Protein AF-A0A3N5K5D9-F1 (afdb_monomer_lite)

Secondary structure (DSSP, 8-state):
--HHHHHHHHHHHHHHHHHHHHHHHHHHHHHHHHHTT--TTTSSSS-THHHHH-HHHHHHHHHHHHHHHHHHHHHHHHHHHHH----HHHHHHHHHHHHHHHHHHHHHHHHHHHHHHHHTT-

Radius of gyration: 22.88 Å; chains: 1; bounding box: 60×16×60 Å

pLDDT: mean 72.0, std 15.38, range [40.78, 94.12]

Sequence (122 aa):
MDENIVVPIFLFGGTAVVLWKFFEGRHKERMAMIEKGVNPAQFKSSSPFRLWQGSILGNLKWGLLFVFAGLGLLAGQQLEYYFGFHEESAVFGSILIAGGLALIIFYFIATKKTKENKEIQE

Structure (mmCIF, N/CA/C/O backbone):
data_AF-A0A3N5K5D9-F1
#
_entry.id   AF-A0A3N5K5D9-F1
#
loop_
_atom_site.group_PDB
_atom_site.id
_atom_site.type_symbol
_atom_site.label_atom_id
_atom_site.label_alt_id
_atom_site.label_comp_id
_atom_site.label_asym_id
_atom_site.label_entity_id
_atom_site.label_seq_id
_atom_site.pdbx_PDB_ins_code
_atom_site.Cartn_x
_atom_site.Cartn_y
_atom_site.Cartn_z
_atom_site.occupancy
_atom_site.B_iso_or_equiv
_atom_site.auth_seq_id
_atom_site.auth_comp_id
_atom_site.auth_asym_id
_atom_site.auth_atom_id
_atom_site.pdbx_PDB_model_num
ATOM 1 N N . MET A 1 1 ? -38.175 -0.204 -27.752 1.00 54.97 1 MET A N 1
ATOM 2 C CA . MET A 1 1 ? -37.581 0.553 -26.631 1.00 54.97 1 MET A CA 1
ATOM 3 C C . MET A 1 1 ? -36.082 0.433 -26.788 1.00 54.97 1 MET A C 1
ATOM 5 O O . MET A 1 1 ? -35.611 -0.692 -26.889 1.00 54.97 1 MET A O 1
ATOM 9 N N . ASP A 1 2 ? -35.388 1.556 -26.945 1.00 61.19 2 ASP A N 1
ATOM 10 C CA . ASP A 1 2 ? -34.004 1.604 -27.424 1.00 61.19 2 ASP A CA 1
ATOM 11 C C . ASP A 1 2 ? -33.019 0.940 -26.451 1.00 61.19 2 ASP A C 1
ATOM 13 O O . ASP A 1 2 ? -33.003 1.244 -25.257 1.00 61.19 2 ASP A O 1
ATOM 17 N N . GLU A 1 3 ? -32.165 0.057 -26.975 1.00 66.56 3 GLU A N 1
ATOM 18 C CA . GLU A 1 3 ? -31.110 -0.674 -26.245 1.00 66.56 3 GLU A CA 1
ATOM 19 C C . GLU A 1 3 ? -30.203 0.255 -25.413 1.00 66.56 3 GLU A C 1
ATOM 21 O O . GLU A 1 3 ? -29.723 -0.112 -24.340 1.00 66.56 3 GLU A O 1
ATOM 26 N N . ASN A 1 4 ? -30.061 1.509 -25.850 1.00 73.56 4 ASN A N 1
ATOM 27 C CA . ASN A 1 4 ? -29.254 2.544 -25.204 1.00 73.56 4 ASN A CA 1
ATOM 28 C C . ASN A 1 4 ? -29.813 3.036 -23.856 1.00 73.56 4 ASN A C 1
ATOM 30 O O . ASN A 1 4 ? -29.077 3.636 -23.075 1.00 73.56 4 ASN A O 1
ATOM 34 N N . ILE A 1 5 ? -31.094 2.794 -23.562 1.00 77.88 5 ILE A N 1
ATOM 35 C CA . ILE A 1 5 ? -31.736 3.208 -22.300 1.00 77.88 5 ILE A CA 1
ATOM 36 C C . ILE A 1 5 ? -31.629 2.101 -21.241 1.00 77.88 5 ILE A C 1
ATOM 38 O O . ILE A 1 5 ? -31.591 2.376 -20.042 1.00 77.88 5 ILE A O 1
ATOM 42 N N . VAL A 1 6 ? -31.513 0.843 -21.668 1.00 79.75 6 VAL A N 1
ATOM 43 C CA . VAL A 1 6 ? -31.450 -0.314 -20.764 1.00 79.75 6 VAL A CA 1
ATOM 44 C C . VAL A 1 6 ? -30.134 -0.323 -19.975 1.00 79.75 6 VAL A C 1
ATOM 46 O O . VAL A 1 6 ? -30.141 -0.531 -18.761 1.00 79.75 6 VAL A O 1
ATOM 49 N N . VAL A 1 7 ? -29.012 -0.011 -20.629 1.00 80.69 7 VAL A N 1
ATOM 50 C CA . VAL A 1 7 ? -27.670 0.003 -20.016 1.00 80.69 7 VAL A CA 1
ATOM 51 C C . VAL A 1 7 ? -27.552 0.970 -18.823 1.00 80.69 7 VAL A C 1
ATOM 53 O O . VAL A 1 7 ? -27.149 0.518 -17.747 1.00 80.69 7 VAL A O 1
ATOM 56 N N . PRO A 1 8 ? -27.926 2.263 -18.920 1.00 80.94 8 PRO A N 1
ATOM 57 C CA . PRO A 1 8 ? -27.832 3.171 -17.778 1.00 80.94 8 PRO A CA 1
ATOM 58 C C . PRO A 1 8 ? -28.799 2.796 -16.647 1.00 80.94 8 PRO A C 1
ATOM 60 O O . PRO A 1 8 ? -28.442 2.941 -15.480 1.00 80.94 8 PRO A O 1
ATOM 63 N N . ILE A 1 9 ? -29.983 2.254 -16.947 1.00 84.88 9 ILE A N 1
ATOM 64 C CA . ILE A 1 9 ? -30.948 1.843 -15.914 1.00 84.88 9 ILE A CA 1
ATOM 65 C C . ILE A 1 9 ? -30.391 0.703 -15.060 1.00 84.88 9 ILE A C 1
ATOM 67 O O . ILE A 1 9 ? -30.501 0.753 -13.836 1.00 84.88 9 ILE A O 1
ATOM 71 N N . PHE A 1 10 ? -29.753 -0.298 -15.669 1.00 81.69 10 PHE A N 1
ATOM 72 C CA . PHE A 1 10 ? -29.136 -1.385 -14.908 1.00 81.69 10 PHE A CA 1
ATOM 73 C C . PHE A 1 10 ? -27.906 -0.927 -14.121 1.00 81.69 10 PHE A C 1
ATOM 75 O O . PHE A 1 10 ? -27.718 -1.360 -12.984 1.00 81.69 10 PHE A O 1
ATOM 82 N N . LEU A 1 11 ? -27.100 -0.022 -14.680 1.00 82.06 11 LEU A N 1
ATOM 83 C CA . LEU A 1 11 ? -25.888 0.474 -14.027 1.00 82.06 11 LEU A CA 1
ATOM 84 C C . LEU A 1 11 ? -26.230 1.355 -12.811 1.00 82.06 11 LEU A C 1
ATOM 86 O O . LEU A 1 11 ? -25.750 1.102 -11.703 1.00 82.06 11 LEU A O 1
ATOM 90 N N . PHE A 1 12 ? -27.123 2.334 -12.978 1.00 83.69 12 PHE A N 1
ATOM 91 C CA 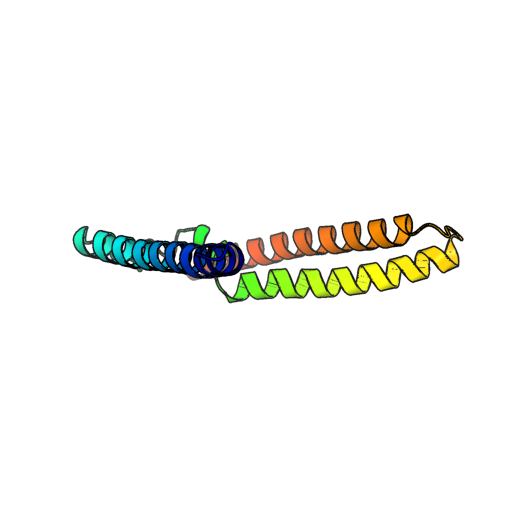. PHE A 1 12 ? -27.553 3.216 -11.888 1.00 83.69 12 PHE A CA 1
ATOM 92 C C . PHE A 1 12 ? -28.518 2.523 -10.919 1.00 83.69 12 PHE A C 1
ATOM 94 O O . PHE A 1 12 ? -28.339 2.614 -9.704 1.00 83.69 12 PHE A O 1
ATOM 101 N N . GLY A 1 13 ? -29.503 1.782 -11.431 1.00 85.81 13 GLY A N 1
ATOM 102 C CA . GLY A 1 13 ? -30.477 1.054 -10.618 1.00 85.81 13 GLY A CA 1
ATOM 103 C C . GLY A 1 13 ? -29.842 -0.082 -9.816 1.00 85.81 13 GLY A C 1
ATOM 104 O O . GLY A 1 13 ? -30.084 -0.196 -8.616 1.00 85.81 13 GLY A O 1
ATOM 105 N N . GLY A 1 14 ? -28.967 -0.879 -10.435 1.00 81.62 14 GLY A N 1
ATOM 106 C CA . GLY A 1 14 ? -28.260 -1.968 -9.757 1.00 81.62 14 GLY A CA 1
ATOM 107 C C . GLY A 1 14 ? -27.350 -1.460 -8.638 1.00 81.62 14 GLY A C 1
ATOM 108 O O . GLY A 1 14 ? -27.396 -1.975 -7.518 1.00 81.62 14 GLY A O 1
ATOM 109 N N . THR A 1 15 ? -26.592 -0.392 -8.898 1.00 78.25 15 THR A N 1
ATOM 110 C CA . THR A 1 15 ? -25.736 0.237 -7.879 1.00 78.25 15 THR A CA 1
ATOM 111 C C . THR A 1 15 ? -26.567 0.806 -6.723 1.00 78.25 15 THR A C 1
ATOM 113 O O . THR A 1 15 ? -26.226 0.591 -5.558 1.00 78.25 15 THR A O 1
ATOM 116 N N . ALA A 1 16 ? -27.698 1.458 -7.013 1.00 82.62 16 ALA A N 1
ATOM 117 C CA . ALA A 1 16 ? -28.599 1.987 -5.988 1.00 82.62 16 ALA A CA 1
ATOM 118 C C . ALA A 1 16 ? -29.198 0.884 -5.096 1.00 82.62 16 ALA A C 1
ATOM 120 O O . ALA A 1 16 ? -29.245 1.046 -3.876 1.00 82.62 16 ALA A O 1
ATOM 121 N N . VAL A 1 17 ? -29.589 -0.259 -5.669 1.00 83.00 17 VAL A N 1
ATOM 122 C CA . VAL A 1 17 ? -30.125 -1.409 -4.916 1.00 83.00 17 VAL A CA 1
ATOM 123 C C . VAL A 1 17 ? -29.076 -2.011 -3.980 1.00 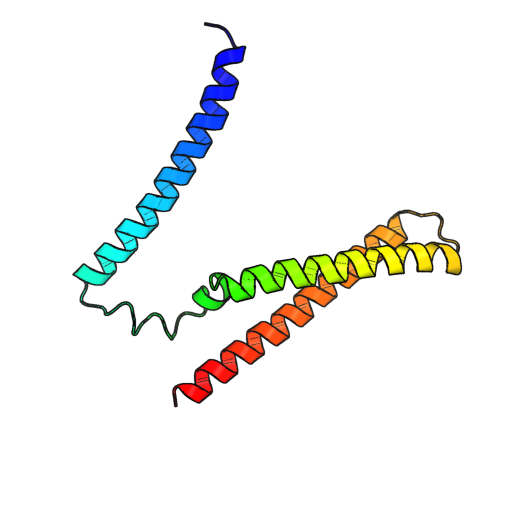83.00 17 VAL A C 1
ATOM 125 O O . VAL A 1 17 ? -29.385 -2.317 -2.826 1.00 83.00 17 VAL A O 1
ATOM 128 N N . VAL A 1 18 ? -27.829 -2.160 -4.438 1.00 80.44 18 VAL A N 1
ATOM 129 C CA . VAL A 1 18 ? -26.733 -2.686 -3.605 1.00 80.44 18 VAL A CA 1
ATOM 130 C C . VAL A 1 18 ? -26.439 -1.749 -2.435 1.00 80.44 18 VAL A C 1
ATOM 132 O O . VAL A 1 18 ? -26.322 -2.210 -1.297 1.00 80.44 18 VAL A O 1
ATOM 135 N N . LEU A 1 19 ? -26.374 -0.438 -2.690 1.00 78.94 19 LEU A N 1
ATOM 136 C CA . LEU A 1 19 ? -26.173 0.563 -1.642 1.00 78.94 19 LEU A CA 1
ATOM 137 C C . LEU A 1 19 ? -27.332 0.568 -0.641 1.00 78.94 19 LEU A C 1
ATOM 139 O O . LEU A 1 19 ? -27.094 0.524 0.565 1.00 78.94 19 LEU A O 1
ATOM 143 N N . TRP A 1 20 ? -28.577 0.549 -1.117 1.00 78.88 20 TRP A N 1
ATOM 144 C CA . TRP A 1 20 ? -29.757 0.527 -0.252 1.00 78.88 20 TRP A CA 1
ATOM 145 C C . TRP A 1 20 ? -29.779 -0.711 0.655 1.00 78.88 20 TRP A C 1
ATOM 147 O O . TRP A 1 20 ? -29.914 -0.589 1.874 1.00 78.88 20 TRP A O 1
ATOM 157 N N . LYS A 1 21 ? -29.514 -1.896 0.090 1.00 74.81 21 LYS A N 1
ATOM 158 C CA . LYS A 1 21 ? -29.436 -3.156 0.844 1.00 74.81 21 LYS A CA 1
ATOM 159 C C . LYS A 1 21 ? -28.304 -3.150 1.879 1.00 74.81 21 LYS A C 1
ATOM 161 O O . LYS A 1 21 ? -28.478 -3.665 2.984 1.00 74.81 21 LYS A O 1
ATOM 166 N N . PHE A 1 22 ? -27.154 -2.563 1.541 1.00 71.88 22 PHE A N 1
ATOM 167 C CA . PHE A 1 22 ? -26.027 -2.422 2.465 1.00 71.88 22 PHE A CA 1
ATOM 168 C C . PHE A 1 22 ? -26.371 -1.523 3.661 1.00 71.88 22 PHE A C 1
ATOM 170 O O . PHE A 1 22 ? -26.065 -1.867 4.806 1.00 71.88 22 PHE A O 1
ATOM 177 N N . PHE A 1 23 ? -27.050 -0.399 3.419 1.00 66.25 23 PHE A N 1
ATOM 178 C CA . PHE A 1 23 ? -27.516 0.483 4.489 1.00 66.25 23 PHE A CA 1
ATOM 179 C C . PHE A 1 23 ? -28.535 -0.212 5.391 1.00 66.25 23 PHE A C 1
ATOM 181 O O . PHE A 1 23 ? -28.420 -0.150 6.617 1.00 66.25 23 PHE A O 1
ATOM 188 N N . GLU A 1 24 ? -29.492 -0.931 4.812 1.00 63.94 24 GLU A N 1
ATOM 189 C CA . GLU A 1 24 ? -30.548 -1.577 5.586 1.00 63.94 24 GLU A CA 1
ATOM 190 C C . GLU A 1 24 ? -30.029 -2.693 6.509 1.00 63.94 24 GLU A C 1
ATOM 192 O O . GLU A 1 24 ? -30.512 -2.842 7.636 1.00 63.94 24 GLU A O 1
ATOM 197 N N . GLY A 1 25 ? -28.977 -3.411 6.101 1.00 61.00 25 GLY A N 1
ATOM 198 C CA . GLY A 1 25 ? -28.311 -4.401 6.955 1.00 61.00 25 GLY A CA 1
ATOM 199 C C . GLY A 1 25 ? -27.814 -3.809 8.281 1.00 61.00 25 GLY A C 1
ATOM 200 O O . GLY A 1 25 ? -28.016 -4.389 9.347 1.00 61.00 25 GLY A O 1
ATOM 201 N N . ARG A 1 26 ? -27.264 -2.589 8.248 1.00 60.97 26 ARG A N 1
ATOM 202 C CA . ARG A 1 26 ? -26.700 -1.913 9.432 1.00 60.97 26 ARG A CA 1
ATOM 203 C C . ARG A 1 26 ? -27.768 -1.450 10.424 1.00 60.97 26 ARG A C 1
ATOM 205 O O . ARG A 1 26 ? -27.507 -1.387 11.627 1.00 60.97 26 ARG A O 1
ATOM 212 N N . HIS A 1 27 ? -28.966 -1.130 9.939 1.00 59.50 27 HIS A N 1
ATOM 213 C CA . HIS A 1 27 ? -30.092 -0.749 10.794 1.00 59.50 27 HIS A CA 1
ATOM 214 C C . HIS A 1 27 ? -30.685 -1.961 11.518 1.00 59.50 27 HIS A C 1
ATOM 216 O O . HIS A 1 27 ? -30.972 -1.875 12.715 1.00 59.50 27 HIS A O 1
ATOM 222 N N . LYS A 1 28 ? -30.778 -3.107 10.833 1.00 61.38 28 LYS A N 1
ATOM 223 C CA . LYS A 1 28 ? -31.290 -4.359 11.411 1.00 61.38 28 LYS A CA 1
ATOM 224 C C . LYS A 1 28 ? -30.344 -4.938 12.466 1.00 61.38 28 LYS A C 1
ATOM 226 O O . LYS A 1 28 ? -30.803 -5.355 13.525 1.00 61.38 28 LYS A O 1
ATOM 231 N N . GLU A 1 29 ? -29.030 -4.855 12.250 1.00 61.44 29 GLU A N 1
ATOM 232 C CA . GLU A 1 29 ? -28.026 -5.246 13.253 1.00 61.44 29 GLU A CA 1
ATOM 233 C C . GLU A 1 29 ? -28.132 -4.422 14.549 1.00 61.44 29 GLU A C 1
ATOM 235 O O . GLU A 1 29 ? -28.067 -4.976 15.647 1.00 61.44 29 GLU A O 1
ATOM 240 N N . ARG A 1 30 ? -28.329 -3.097 14.448 1.00 60.22 30 ARG A N 1
ATOM 241 C CA . ARG A 1 30 ? -28.472 -2.217 15.623 1.00 60.22 30 ARG A CA 1
ATOM 242 C C . ARG A 1 30 ? -29.739 -2.493 16.424 1.00 60.22 30 ARG A C 1
ATOM 244 O O . ARG A 1 30 ? -29.668 -2.460 17.647 1.00 60.22 30 ARG A O 1
ATOM 251 N N . MET A 1 31 ? -30.858 -2.769 15.761 1.00 62.53 31 MET A N 1
ATOM 252 C CA . MET A 1 31 ? -32.125 -3.068 16.438 1.00 62.53 31 MET A CA 1
ATOM 253 C C . MET A 1 31 ? -32.086 -4.428 17.138 1.00 62.53 31 MET A C 1
ATOM 255 O O . MET A 1 31 ? -32.430 -4.515 18.313 1.00 62.53 31 MET A O 1
ATOM 259 N N . ALA A 1 32 ? -31.536 -5.455 16.483 1.00 61.66 32 ALA A N 1
ATOM 260 C CA . ALA A 1 32 ? -31.393 -6.785 17.076 1.00 61.66 32 ALA A CA 1
ATOM 261 C C . ALA A 1 32 ? -30.474 -6.806 18.315 1.00 61.66 32 ALA A C 1
ATOM 263 O O . ALA A 1 32 ? -30.655 -7.631 19.209 1.00 61.66 32 ALA A O 1
ATOM 264 N N . MET A 1 33 ? -29.483 -5.908 18.388 1.00 61.78 33 MET A N 1
ATOM 265 C CA . MET A 1 33 ? -28.637 -5.749 19.580 1.00 61.78 33 MET A CA 1
ATOM 266 C C . MET A 1 33 ? -29.367 -5.053 20.739 1.00 61.78 33 MET A C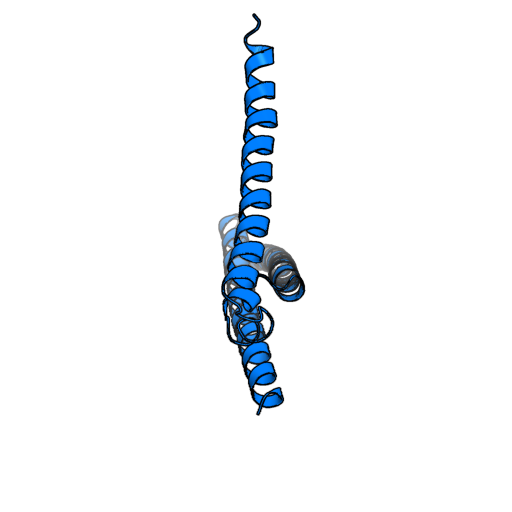 1
ATOM 268 O O . MET A 1 33 ? -29.141 -5.413 21.892 1.00 61.78 33 MET A O 1
ATOM 272 N N . ILE A 1 34 ? -30.260 -4.101 20.444 1.00 62.81 34 ILE A N 1
ATOM 273 C CA . ILE A 1 34 ? -31.078 -3.402 21.449 1.00 62.81 34 ILE A CA 1
ATOM 274 C C . ILE A 1 34 ? -32.137 -4.349 22.034 1.00 62.81 34 ILE A C 1
ATOM 276 O O . ILE A 1 34 ? -32.294 -4.412 23.251 1.00 62.81 34 ILE A O 1
ATOM 280 N N . GLU A 1 35 ? -32.808 -5.138 21.191 1.00 63.91 35 GLU A N 1
ATOM 281 C CA . GLU A 1 35 ? -33.849 -6.095 21.607 1.00 63.91 35 GLU A CA 1
ATOM 282 C C . GLU A 1 35 ? -33.307 -7.253 22.455 1.00 63.91 35 GLU A C 1
ATOM 284 O O . GLU A 1 35 ? -34.007 -7.775 23.318 1.00 63.91 35 GLU A O 1
ATOM 289 N N . LYS A 1 36 ? -32.040 -7.635 22.259 1.00 59.81 36 LYS A N 1
ATOM 290 C CA . LYS A 1 36 ? -31.374 -8.671 23.064 1.00 59.81 36 LYS A CA 1
ATOM 291 C C . LYS A 1 36 ? -30.822 -8.156 24.400 1.00 59.81 36 LYS A C 1
ATOM 293 O O . LYS A 1 36 ? -30.174 -8.922 25.107 1.00 59.81 36 LYS A O 1
ATOM 298 N N . GLY A 1 37 ? -31.035 -6.882 24.748 1.00 56.06 37 GLY A N 1
ATOM 299 C CA . GLY A 1 37 ? -30.565 -6.297 26.012 1.00 56.06 37 GLY A CA 1
ATOM 300 C C . GLY A 1 37 ? -29.038 -6.231 26.151 1.00 56.06 37 GLY A C 1
ATOM 301 O O . GLY A 1 37 ? -28.524 -5.972 27.238 1.00 56.06 37 GLY A O 1
ATOM 302 N N . VAL A 1 38 ? -28.293 -6.458 25.064 1.00 55.88 38 VAL A N 1
ATOM 303 C CA . VAL A 1 38 ? -26.830 -6.410 25.058 1.00 55.88 38 VAL A CA 1
ATOM 304 C C . VAL A 1 38 ? -26.410 -4.982 24.747 1.00 55.88 38 VAL A C 1
ATOM 306 O O . VAL A 1 38 ? -26.557 -4.514 23.621 1.00 55.88 38 VAL A O 1
ATOM 309 N N . ASN A 1 39 ? -25.855 -4.285 25.740 1.00 47.88 39 ASN A N 1
ATOM 310 C CA . ASN A 1 39 ? -25.278 -2.959 25.545 1.00 47.88 39 ASN A CA 1
ATOM 311 C C . ASN A 1 39 ? -24.179 -3.026 24.459 1.00 47.88 39 ASN A C 1
ATOM 313 O O . ASN A 1 39 ? -23.111 -3.601 24.699 1.00 47.88 39 ASN A O 1
ATOM 317 N N . PRO A 1 40 ? -24.358 -2.394 23.280 1.00 51.97 40 PRO A N 1
ATOM 318 C CA . PRO A 1 40 ? -23.395 -2.460 22.175 1.00 51.97 40 PRO A CA 1
ATOM 319 C C . PRO A 1 40 ? -22.082 -1.715 22.475 1.00 51.97 40 PRO A C 1
ATOM 321 O O . PRO A 1 40 ? -21.207 -1.634 21.614 1.00 51.97 40 PRO A O 1
ATOM 324 N N . ALA A 1 41 ? -21.946 -1.147 23.677 1.00 53.47 41 ALA A N 1
ATOM 325 C CA . ALA A 1 41 ? -20.726 -0.556 24.210 1.00 53.47 41 ALA A CA 1
ATOM 326 C C . ALA A 1 41 ? -19.772 -1.608 24.808 1.00 53.47 41 ALA A C 1
ATOM 328 O O . ALA A 1 41 ? -18.565 -1.482 24.626 1.00 53.47 41 ALA A O 1
ATOM 329 N N . GLN A 1 42 ? -20.282 -2.676 25.435 1.00 48.19 42 GLN A N 1
ATOM 330 C CA . GLN A 1 42 ? -19.438 -3.677 26.107 1.00 48.19 42 GLN A CA 1
ATOM 331 C C . GLN A 1 42 ? -18.891 -4.744 25.144 1.00 48.19 42 GLN A C 1
ATOM 333 O O . GLN A 1 42 ? -17.766 -5.194 25.311 1.00 48.19 42 GLN A O 1
ATOM 338 N N . PHE A 1 43 ? -19.595 -5.049 24.045 1.00 47.59 43 PHE A N 1
ATOM 339 C CA . PHE A 1 43 ? -19.063 -5.908 22.968 1.00 47.59 43 PHE A CA 1
ATOM 340 C C . PHE A 1 43 ? -18.244 -5.144 21.905 1.00 47.59 43 PHE A C 1
ATOM 342 O O . PHE A 1 43 ? -17.641 -5.741 21.012 1.00 47.59 43 PHE A O 1
ATOM 349 N N . LYS A 1 44 ? -18.207 -3.804 21.987 1.00 47.88 44 LYS A N 1
ATOM 350 C CA . LYS A 1 44 ? -17.423 -2.936 21.088 1.00 47.88 44 LYS A CA 1
ATOM 351 C C . LYS A 1 44 ? -15.948 -2.847 21.454 1.00 47.88 44 LYS A C 1
ATOM 353 O O . LYS A 1 44 ? -15.163 -2.483 20.582 1.00 47.88 44 LYS A O 1
ATOM 358 N N . SER A 1 45 ? -15.596 -3.124 22.708 1.00 44.53 45 SER A N 1
ATOM 359 C CA . SER A 1 45 ? -14.205 -3.071 23.169 1.00 44.53 45 SER A CA 1
ATOM 360 C C . SER A 1 45 ? -13.407 -4.307 22.730 1.00 44.53 45 SER A C 1
ATOM 362 O O . SER A 1 45 ? -12.226 -4.217 22.410 1.00 44.53 45 SER A O 1
ATOM 364 N N . SER A 1 46 ? -14.069 -5.458 22.607 1.00 44.56 46 SER A N 1
ATOM 365 C CA . SER A 1 46 ? -13.386 -6.744 22.413 1.00 44.56 46 SER A CA 1
ATOM 366 C C . SER A 1 46 ? -13.367 -7.244 20.967 1.00 44.56 46 SER A C 1
ATOM 368 O O . SER A 1 46 ? -12.813 -8.308 20.703 1.00 44.56 46 SER A O 1
ATOM 370 N N . SER A 1 47 ? -13.973 -6.521 20.018 1.00 43.12 47 SER A N 1
ATOM 371 C CA . SER A 1 47 ? -14.036 -6.979 18.629 1.00 43.12 47 SER A CA 1
ATOM 372 C C . SER A 1 47 ? -12.816 -6.503 17.823 1.00 43.12 47 SER A C 1
ATOM 374 O O . SER A 1 47 ? -12.719 -5.309 17.515 1.00 43.12 47 SER A O 1
ATOM 376 N N . PRO A 1 48 ? -11.922 -7.412 17.378 1.00 47.84 48 PRO A N 1
ATOM 377 C CA . PRO A 1 48 ? -10.826 -7.076 16.462 1.00 47.84 48 PRO A CA 1
ATOM 378 C C . PRO A 1 48 ? -11.333 -6.532 15.114 1.00 47.84 48 PRO A C 1
ATOM 380 O O . PRO A 1 48 ? -10.572 -5.945 14.349 1.00 47.84 48 PRO A O 1
ATOM 383 N N . PHE A 1 49 ? -12.634 -6.649 14.834 1.00 44.56 49 PHE A N 1
ATOM 384 C CA . PHE A 1 49 ? -13.273 -6.162 13.616 1.00 44.56 49 PHE A CA 1
ATOM 385 C C . PHE A 1 49 ? -13.272 -4.627 13.500 1.00 44.56 49 PHE A C 1
ATOM 387 O O . PHE A 1 49 ? -13.286 -4.078 12.398 1.00 44.56 49 PHE A O 1
ATOM 394 N N . ARG A 1 50 ? -13.174 -3.897 14.624 1.00 45.00 50 ARG A N 1
ATOM 395 C CA . ARG A 1 50 ? -13.048 -2.429 14.612 1.00 45.00 50 ARG A CA 1
ATOM 396 C C . ARG A 1 50 ? -11.648 -1.946 14.210 1.00 45.00 50 ARG A C 1
ATOM 398 O O . ARG A 1 50 ? -11.537 -0.813 13.752 1.00 45.00 50 ARG A O 1
ATOM 405 N N . LEU A 1 51 ? -10.609 -2.783 14.280 1.00 49.16 51 LEU A N 1
ATOM 406 C CA . LEU A 1 51 ? -9.286 -2.429 13.736 1.00 49.16 51 LEU A CA 1
ATOM 407 C C . LEU A 1 51 ? -9.320 -2.285 12.212 1.00 49.16 51 LEU A C 1
ATOM 409 O O . LEU A 1 51 ? -8.573 -1.492 11.649 1.00 49.16 51 LEU A O 1
ATOM 413 N N . TRP A 1 52 ? -10.235 -2.996 11.553 1.00 43.06 52 TRP A N 1
ATOM 414 C CA . TRP A 1 52 ? -10.432 -2.908 10.109 1.00 43.06 52 TRP A CA 1
ATOM 415 C C . TRP A 1 52 ? -11.394 -1.776 9.699 1.00 43.06 52 TRP A C 1
ATOM 417 O O . TRP A 1 52 ? -11.325 -1.282 8.579 1.00 43.06 52 TRP A O 1
ATOM 427 N N . GLN A 1 53 ? -12.269 -1.329 10.611 1.00 40.78 53 GLN A N 1
ATOM 428 C CA . GLN A 1 53 ? -13.340 -0.349 10.343 1.00 40.78 53 GLN A CA 1
ATOM 429 C C . GLN A 1 53 ? -13.178 1.011 11.043 1.00 40.78 53 GLN A C 1
ATOM 431 O O . GLN A 1 53 ? -14.015 1.898 10.865 1.00 40.78 53 GLN A O 1
ATOM 436 N N . GLY A 1 54 ? -12.128 1.208 11.841 1.00 48.84 54 GLY A N 1
ATOM 437 C CA . GLY A 1 54 ? -11.775 2.521 12.369 1.00 48.84 54 GLY A CA 1
ATOM 438 C C . GLY A 1 54 ? -11.253 3.388 11.230 1.00 48.84 54 GLY A C 1
ATOM 439 O O . GLY A 1 54 ? -10.151 3.151 10.742 1.00 48.84 54 GLY A O 1
ATOM 440 N N . SER A 1 55 ? -12.029 4.390 10.819 1.00 52.09 55 SER A N 1
ATOM 441 C CA . SER A 1 55 ? -11.710 5.353 9.750 1.00 52.09 55 SER A CA 1
ATOM 442 C C . SER A 1 55 ? -10.270 5.888 9.789 1.00 52.09 55 SER A C 1
ATOM 444 O O . SER A 1 55 ? -9.684 6.164 8.750 1.00 52.09 55 SER A O 1
ATOM 446 N N . ILE A 1 56 ? -9.659 5.961 10.975 1.00 55.91 56 ILE A N 1
ATOM 447 C CA . ILE A 1 56 ? -8.273 6.400 11.153 1.00 55.91 56 ILE A CA 1
ATOM 448 C C . ILE A 1 56 ? -7.232 5.394 10.618 1.00 55.91 56 ILE A C 1
ATOM 450 O O . ILE A 1 56 ? -6.246 5.795 10.007 1.00 55.91 56 ILE A O 1
ATOM 454 N N . LEU A 1 57 ? -7.448 4.086 10.807 1.00 63.12 57 LEU A N 1
ATOM 455 C CA . LEU A 1 57 ? -6.531 3.028 10.364 1.00 63.12 57 LEU A CA 1
ATOM 456 C C . LEU A 1 57 ? -6.694 2.761 8.865 1.00 63.12 57 LEU A C 1
ATOM 458 O O . LEU A 1 57 ? -5.707 2.523 8.174 1.00 63.12 57 LEU A O 1
ATOM 462 N N . GLY A 1 58 ? -7.923 2.869 8.348 1.00 67.12 58 GLY A N 1
ATOM 463 C CA . GLY A 1 58 ? -8.189 2.793 6.910 1.00 67.12 58 GLY A CA 1
ATOM 464 C C . GLY A 1 58 ? -7.459 3.893 6.138 1.00 67.12 58 GLY A C 1
ATOM 465 O O . GLY A 1 58 ? -6.746 3.602 5.179 1.00 67.12 58 GLY A O 1
ATOM 466 N N . ASN A 1 59 ? -7.555 5.141 6.604 1.00 74.62 59 ASN A N 1
ATOM 467 C CA . ASN A 1 59 ? -6.861 6.269 5.982 1.00 74.62 59 ASN A CA 1
ATOM 468 C C . ASN A 1 59 ? -5.335 6.126 6.084 1.00 74.62 59 ASN A C 1
ATOM 470 O O . ASN A 1 59 ? -4.629 6.434 5.127 1.00 74.62 59 ASN A O 1
ATOM 474 N N . LEU A 1 60 ? -4.826 5.602 7.205 1.00 76.56 60 LEU A N 1
ATOM 475 C CA . LEU A 1 60 ? -3.396 5.349 7.381 1.00 76.56 60 LEU A CA 1
ATOM 476 C C . LEU A 1 60 ? -2.878 4.252 6.438 1.00 76.56 60 LEU A C 1
ATOM 478 O O . LEU A 1 60 ? -1.780 4.389 5.906 1.00 76.56 60 LEU A O 1
ATOM 482 N N . LYS A 1 61 ? -3.669 3.202 6.180 1.00 81.06 61 LYS A N 1
ATOM 483 C CA . LYS A 1 61 ? -3.327 2.153 5.206 1.00 81.06 61 LYS A CA 1
ATOM 484 C C . LYS A 1 61 ? -3.152 2.739 3.808 1.00 81.06 61 LYS A C 1
ATOM 486 O O . LYS A 1 61 ? -2.138 2.478 3.170 1.00 81.06 61 LYS A O 1
ATOM 491 N N . TRP A 1 62 ? -4.121 3.529 3.346 1.00 83.25 62 TRP A N 1
ATOM 492 C CA . TRP A 1 62 ? -4.050 4.155 2.025 1.00 83.25 62 TRP A CA 1
ATOM 493 C C . TRP A 1 62 ? -2.920 5.182 1.945 1.00 83.25 62 TRP A C 1
ATOM 495 O O . TRP A 1 62 ? -2.158 5.154 0.985 1.00 83.25 62 TRP A O 1
ATOM 505 N N . GLY A 1 63 ? -2.751 6.021 2.971 1.00 86.94 63 GLY A N 1
ATOM 506 C CA . GLY A 1 63 ? -1.660 6.995 3.027 1.00 86.94 63 GLY A CA 1
ATOM 507 C C . GLY A 1 63 ? -0.281 6.339 2.954 1.00 86.94 63 GLY A C 1
ATOM 508 O O . GLY A 1 63 ? 0.541 6.730 2.131 1.00 86.94 63 GLY A O 1
ATOM 509 N N . LEU A 1 64 ? -0.040 5.296 3.752 1.00 88.75 64 LEU A N 1
ATOM 510 C CA . LEU A 1 64 ? 1.242 4.591 3.753 1.00 88.75 64 LEU A CA 1
ATOM 511 C C . LEU A 1 64 ? 1.501 3.873 2.421 1.00 88.75 64 LEU A C 1
ATOM 513 O O . LEU A 1 64 ? 2.624 3.896 1.925 1.00 88.75 64 LEU A O 1
ATOM 517 N N . LEU A 1 65 ? 0.463 3.289 1.815 1.00 91.25 65 LEU A N 1
ATOM 518 C CA . LEU A 1 65 ? 0.568 2.651 0.503 1.00 91.25 65 LEU A CA 1
ATOM 519 C C . LEU A 1 65 ? 0.944 3.679 -0.573 1.00 91.25 65 LEU A C 1
ATOM 521 O O . LEU A 1 65 ? 1.888 3.440 -1.316 1.00 91.25 65 LEU A O 1
ATOM 525 N N . PHE A 1 66 ? 0.293 4.847 -0.615 1.00 90.81 66 PHE A N 1
ATOM 526 C CA . PHE A 1 66 ? 0.630 5.905 -1.577 1.00 90.81 66 PHE A CA 1
ATOM 527 C C . PHE A 1 66 ? 2.039 6.474 -1.378 1.00 90.81 66 PHE A C 1
ATOM 529 O O . PHE A 1 66 ? 2.744 6.691 -2.362 1.00 90.81 66 PHE A O 1
ATOM 536 N N . VAL A 1 67 ? 2.478 6.671 -0.129 1.00 93.00 67 VAL A N 1
ATOM 537 C CA . VAL A 1 67 ? 3.838 7.155 0.168 1.00 93.00 67 VAL A CA 1
ATOM 538 C C . VAL A 1 67 ? 4.885 6.179 -0.361 1.00 93.00 67 VAL A C 1
ATOM 540 O O . VAL A 1 67 ? 5.778 6.581 -1.103 1.00 93.00 67 VAL A O 1
ATOM 543 N N . PHE A 1 68 ? 4.764 4.895 -0.027 1.00 93.25 68 PHE A N 1
ATOM 544 C CA . PHE A 1 68 ? 5.722 3.885 -0.474 1.00 93.25 68 PHE A CA 1
ATOM 545 C C . PHE A 1 68 ? 5.596 3.556 -1.961 1.00 93.25 68 PHE A C 1
ATOM 547 O O . PHE A 1 68 ? 6.609 3.266 -2.582 1.00 93.25 68 PHE A O 1
ATOM 554 N N . ALA A 1 69 ? 4.405 3.633 -2.557 1.00 92.38 69 ALA A N 1
ATOM 555 C CA . ALA A 1 69 ? 4.246 3.485 -4.001 1.00 92.38 69 ALA A CA 1
ATOM 556 C C . ALA A 1 69 ? 4.986 4.600 -4.757 1.00 92.38 69 ALA A C 1
ATOM 558 O O . ALA A 1 69 ? 5.711 4.315 -5.707 1.00 92.38 69 ALA A O 1
ATOM 559 N N . GLY A 1 70 ? 4.883 5.853 -4.297 1.00 90.44 70 GLY A N 1
ATOM 560 C CA . GLY A 1 70 ? 5.658 6.966 -4.853 1.00 90.44 70 GLY A CA 1
ATOM 561 C C . GLY A 1 70 ? 7.166 6.792 -4.647 1.00 90.44 70 GLY A C 1
ATOM 562 O O . GLY A 1 70 ? 7.944 6.965 -5.583 1.00 90.44 70 GLY A O 1
ATOM 563 N N . LEU A 1 71 ? 7.584 6.376 -3.447 1.00 93.62 71 LEU A N 1
ATOM 564 C CA . LEU A 1 71 ? 8.990 6.083 -3.141 1.00 93.62 71 LEU A CA 1
ATOM 565 C C . LEU A 1 71 ? 9.542 4.935 -4.001 1.00 93.62 71 LEU A C 1
ATOM 567 O O . LEU A 1 71 ? 10.662 5.021 -4.494 1.00 93.62 71 LEU A O 1
ATOM 571 N N . GLY A 1 72 ? 8.744 3.889 -4.218 1.00 91.69 72 GLY A N 1
ATOM 572 C CA . GLY A 1 72 ? 9.075 2.752 -5.072 1.00 91.69 72 GLY A CA 1
ATOM 573 C C . GLY A 1 72 ? 9.199 3.138 -6.543 1.00 91.69 72 GLY A C 1
ATOM 574 O O . GLY A 1 72 ? 10.105 2.647 -7.211 1.00 91.69 72 GLY A O 1
ATOM 575 N N . LEU A 1 73 ? 8.360 4.054 -7.036 1.00 90.38 73 LEU A N 1
ATOM 576 C CA . LEU A 1 73 ? 8.461 4.584 -8.400 1.00 90.38 73 LEU A CA 1
ATOM 577 C C . LEU A 1 73 ? 9.774 5.358 -8.598 1.00 90.38 73 LEU A C 1
ATOM 579 O O . LEU A 1 73 ? 10.508 5.089 -9.548 1.00 90.38 73 LEU A O 1
ATOM 583 N N . LEU A 1 74 ? 10.104 6.268 -7.673 1.00 88.56 74 LEU A N 1
ATOM 584 C CA . LEU A 1 74 ? 11.357 7.033 -7.722 1.00 88.56 74 LEU A CA 1
ATOM 585 C C . LEU A 1 74 ? 12.584 6.121 -7.603 1.00 88.56 74 LEU A C 1
ATOM 587 O O . LEU A 1 74 ? 13.541 6.264 -8.361 1.00 88.56 74 LEU A O 1
ATOM 591 N N . ALA A 1 75 ? 12.542 5.150 -6.687 1.00 88.19 75 ALA A N 1
ATOM 592 C CA . ALA A 1 75 ? 13.612 4.173 -6.524 1.00 88.19 75 ALA A CA 1
ATOM 593 C C . ALA A 1 75 ? 13.770 3.275 -7.762 1.00 88.19 75 ALA A C 1
ATOM 595 O O . ALA A 1 75 ? 14.895 2.966 -8.136 1.00 88.19 75 ALA A O 1
ATOM 596 N N . GLY A 1 76 ? 12.668 2.893 -8.414 1.00 86.94 76 GLY A N 1
ATOM 597 C CA . GLY A 1 76 ? 12.669 2.084 -9.635 1.00 86.94 76 GLY A CA 1
ATOM 598 C C . GLY A 1 76 ? 13.345 2.788 -10.803 1.00 86.94 76 GLY A C 1
ATOM 599 O O . GLY A 1 76 ? 14.250 2.226 -11.407 1.00 86.94 76 GLY A O 1
ATOM 600 N N . GLN A 1 77 ? 12.974 4.046 -11.051 1.00 83.25 77 GLN A N 1
ATOM 601 C CA . GLN A 1 77 ? 13.601 4.899 -12.071 1.00 83.25 77 GLN A CA 1
ATOM 602 C C . GLN A 1 77 ? 15.104 5.074 -11.817 1.00 83.25 77 GLN A C 1
ATOM 604 O O . GLN A 1 77 ? 15.927 5.011 -12.730 1.00 83.25 77 GLN A O 1
ATOM 609 N N . GLN A 1 78 ? 15.483 5.258 -10.551 1.00 82.69 78 GLN A N 1
ATOM 610 C CA . GLN A 1 78 ? 16.883 5.404 -10.185 1.00 82.69 78 GLN A CA 1
ATOM 611 C C . GLN A 1 78 ? 17.665 4.097 -10.386 1.00 82.69 78 GLN A C 1
ATOM 613 O O . GLN A 1 78 ? 18.814 4.128 -10.827 1.00 82.69 78 GLN A O 1
ATOM 618 N N . LEU A 1 79 ? 17.040 2.953 -10.096 1.00 81.75 79 LEU A N 1
ATOM 619 C CA . LEU A 1 79 ? 17.610 1.626 -10.316 1.00 81.75 79 LEU A CA 1
ATOM 620 C C . LEU A 1 79 ? 17.798 1.336 -11.811 1.00 81.75 79 LEU A C 1
ATOM 622 O O . LEU A 1 79 ? 18.835 0.797 -12.191 1.00 81.75 79 LEU A O 1
ATOM 626 N N . GLU A 1 80 ? 16.845 1.757 -12.643 1.00 78.19 80 GLU A N 1
ATOM 627 C CA . GLU A 1 80 ? 16.912 1.691 -14.107 1.00 78.19 80 GLU A CA 1
ATOM 628 C C . GLU A 1 80 ? 18.158 2.412 -14.642 1.00 78.19 80 GLU A C 1
ATOM 630 O O . GLU A 1 80 ? 18.929 1.855 -15.425 1.00 78.19 80 GLU A O 1
ATOM 635 N N . TYR A 1 81 ? 18.410 3.623 -14.132 1.00 73.75 81 TYR A N 1
ATOM 636 C CA . TYR A 1 81 ? 19.563 4.440 -14.507 1.00 73.75 81 TYR A CA 1
ATOM 637 C C . TYR A 1 81 ? 20.907 3.828 -14.078 1.00 73.75 81 TYR A C 1
ATOM 639 O O . TYR A 1 81 ? 21.877 3.884 -14.832 1.00 73.75 81 TYR A O 1
ATOM 647 N N . TYR A 1 82 ? 20.987 3.241 -12.877 1.00 74.44 82 TYR A N 1
ATOM 648 C CA . TYR A 1 82 ? 22.245 2.693 -12.348 1.00 74.44 82 TYR A CA 1
ATOM 649 C C . TYR A 1 82 ? 22.575 1.288 -12.854 1.00 74.44 82 TYR A C 1
ATOM 651 O O . TYR A 1 82 ? 23.745 0.990 -13.085 1.00 74.44 82 TYR A O 1
ATOM 659 N N . PHE A 1 83 ? 21.576 0.417 -12.995 1.00 71.25 83 PHE A N 1
ATOM 660 C CA . PHE A 1 83 ? 21.790 -0.969 -13.415 1.00 71.25 83 PHE A CA 1
ATOM 661 C C . PHE A 1 83 ? 21.627 -1.173 -14.926 1.00 71.25 83 PHE A C 1
ATOM 663 O O . PHE A 1 83 ? 21.955 -2.246 -15.425 1.00 71.25 83 PHE A O 1
ATOM 670 N N . GLY A 1 84 ? 21.152 -0.165 -15.664 1.00 65.2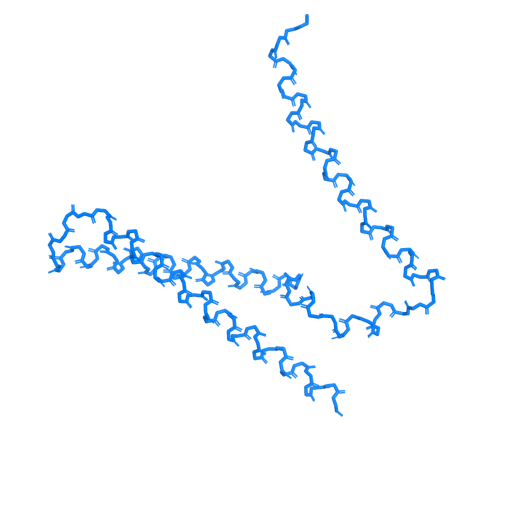5 84 GLY A N 1
ATOM 671 C CA . GLY A 1 84 ? 21.027 -0.223 -17.122 1.00 65.25 84 GLY A CA 1
ATOM 672 C C . GLY A 1 84 ? 19.947 -1.187 -17.619 1.00 65.25 84 GLY A C 1
ATOM 673 O O . GLY A 1 84 ? 19.885 -1.467 -18.814 1.00 65.25 84 GLY A O 1
ATOM 674 N N . PHE A 1 85 ? 19.083 -1.688 -16.733 1.00 63.34 85 PHE A N 1
ATOM 675 C CA . PHE A 1 85 ? 17.912 -2.469 -17.119 1.00 63.34 85 PHE A CA 1
ATOM 676 C C . PHE A 1 85 ? 16.887 -1.526 -17.748 1.00 63.34 85 PHE A C 1
ATOM 678 O O . PHE A 1 85 ? 16.090 -0.963 -17.022 1.00 63.34 85 PHE A O 1
ATOM 685 N N . HIS A 1 86 ? 16.878 -1.350 -19.072 1.00 60.88 86 HIS A N 1
ATOM 686 C CA . HIS A 1 86 ? 15.801 -0.650 -19.804 1.00 60.88 86 HIS A CA 1
ATOM 687 C C . HIS A 1 86 ? 14.509 -1.489 -19.850 1.00 60.88 86 HIS A C 1
ATOM 689 O O . HIS A 1 86 ? 13.881 -1.650 -20.896 1.00 60.88 86 HIS A O 1
ATOM 6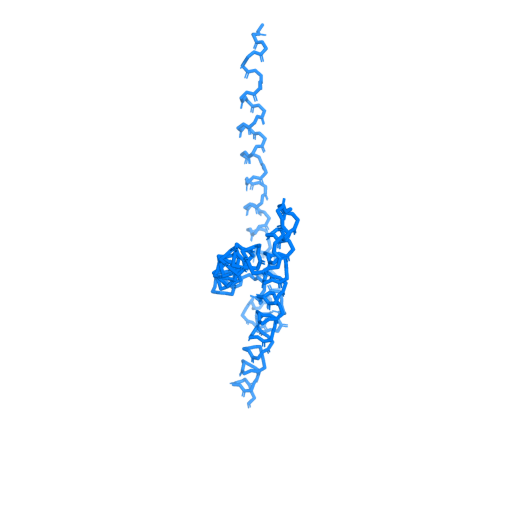95 N N . GLU A 1 87 ? 14.152 -2.116 -18.734 1.00 66.81 87 GLU A N 1
ATOM 696 C CA . GLU A 1 87 ? 12.951 -2.923 -18.619 1.00 66.81 87 GLU A CA 1
ATOM 697 C C . GLU A 1 87 ? 12.028 -2.298 -17.587 1.00 66.81 87 GLU A C 1
ATOM 699 O O . GLU A 1 87 ? 12.357 -2.187 -16.404 1.00 66.81 87 GLU A O 1
ATOM 704 N N . GLU A 1 88 ? 10.805 -2.003 -18.028 1.00 70.94 88 GLU A N 1
ATOM 705 C CA . GLU A 1 88 ? 9.709 -1.524 -17.179 1.00 70.94 88 GLU A CA 1
ATOM 706 C C . GLU A 1 88 ? 9.440 -2.455 -15.978 1.00 70.94 88 GLU A C 1
ATOM 708 O O . GLU A 1 88 ? 8.897 -2.043 -14.950 1.00 70.94 88 GLU A O 1
ATOM 713 N N . SER A 1 89 ? 9.891 -3.710 -16.075 1.00 77.81 89 SER A N 1
ATOM 714 C CA . SER A 1 89 ? 9.887 -4.711 -15.008 1.00 77.81 89 SER A CA 1
ATOM 715 C C . SER A 1 89 ? 10.580 -4.232 -13.724 1.00 77.81 89 SER A C 1
ATOM 717 O O . SER A 1 89 ? 10.084 -4.495 -12.626 1.00 77.81 89 SER A O 1
ATOM 719 N N . ALA A 1 90 ? 11.682 -3.477 -13.826 1.00 81.56 90 ALA A N 1
ATOM 720 C CA . ALA A 1 90 ? 12.415 -2.986 -12.656 1.00 81.56 90 ALA A CA 1
ATOM 721 C C . ALA A 1 90 ? 11.586 -1.977 -11.842 1.00 81.56 90 ALA A C 1
ATOM 723 O O . ALA A 1 90 ? 11.563 -2.032 -10.609 1.00 81.56 90 ALA A O 1
ATOM 724 N N . VAL A 1 91 ? 10.846 -1.109 -12.536 1.00 84.31 91 VAL A N 1
ATOM 725 C CA . VAL A 1 91 ? 9.953 -0.110 -11.933 1.00 84.31 91 VAL A CA 1
ATOM 726 C C . VAL A 1 91 ? 8.713 -0.774 -11.327 1.00 84.31 91 VAL A C 1
ATOM 728 O O . VAL A 1 91 ? 8.294 -0.441 -10.215 1.00 84.31 91 VAL A O 1
ATOM 731 N N . PHE A 1 92 ? 8.139 -1.765 -12.013 1.00 86.31 92 PHE A N 1
ATOM 732 C CA . PHE A 1 92 ? 7.031 -2.551 -11.462 1.00 86.31 92 PHE A CA 1
ATOM 733 C C . PHE A 1 92 ? 7.445 -3.331 -10.208 1.00 86.31 92 PHE A C 1
ATOM 735 O O . PHE A 1 92 ? 6.711 -3.352 -9.214 1.00 86.31 92 PHE A O 1
ATOM 742 N N . GLY A 1 93 ? 8.634 -3.936 -10.227 1.00 88.81 93 GLY A N 1
ATOM 743 C CA . GLY A 1 93 ? 9.192 -4.665 -9.094 1.00 88.81 93 GLY A CA 1
ATOM 744 C C . GLY A 1 93 ? 9.433 -3.767 -7.881 1.00 88.81 93 GLY A C 1
ATOM 745 O O . GLY A 1 93 ? 9.032 -4.117 -6.768 1.00 88.81 93 GLY A O 1
ATOM 746 N N . SER A 1 94 ? 10.020 -2.583 -8.077 1.00 89.31 94 SER A N 1
ATOM 747 C CA . SER A 1 94 ? 10.304 -1.650 -6.980 1.00 89.31 94 SER A CA 1
ATOM 748 C C . SER A 1 94 ? 9.030 -1.124 -6.312 1.00 89.31 94 SER A C 1
ATOM 750 O O . SER A 1 94 ? 8.980 -1.035 -5.082 1.00 89.31 94 SER A O 1
ATOM 752 N N . ILE A 1 95 ? 7.975 -0.844 -7.084 1.00 91.94 95 ILE A N 1
ATOM 753 C CA . ILE A 1 95 ? 6.663 -0.448 -6.551 1.00 91.94 95 ILE A CA 1
ATOM 754 C C . ILE A 1 95 ? 6.031 -1.578 -5.738 1.00 91.94 95 ILE A C 1
ATOM 756 O O . ILE A 1 95 ? 5.534 -1.325 -4.638 1.00 91.94 95 ILE A O 1
ATOM 760 N N . LEU A 1 96 ? 6.056 -2.817 -6.238 1.00 91.12 96 LEU A N 1
ATOM 761 C CA . LEU A 1 96 ? 5.493 -3.964 -5.518 1.00 91.12 96 LEU A CA 1
ATOM 762 C C . LEU A 1 96 ? 6.223 -4.225 -4.200 1.00 91.12 96 LEU A C 1
ATOM 764 O O . LEU A 1 96 ? 5.577 -4.445 -3.174 1.00 91.12 96 LEU A O 1
ATOM 768 N N . ILE A 1 97 ? 7.555 -4.159 -4.207 1.00 92.31 97 ILE A N 1
ATOM 769 C CA . ILE A 1 97 ? 8.371 -4.358 -3.005 1.00 92.31 97 ILE A CA 1
ATOM 770 C C . ILE A 1 97 ? 8.110 -3.243 -1.989 1.00 92.31 97 ILE A C 1
ATOM 772 O O . ILE A 1 97 ? 7.845 -3.526 -0.817 1.00 92.31 97 ILE A O 1
ATOM 776 N N . ALA A 1 98 ? 8.130 -1.980 -2.421 1.00 94.12 98 ALA A N 1
ATOM 777 C CA . ALA A 1 98 ? 7.876 -0.846 -1.537 1.00 94.12 98 ALA A CA 1
ATOM 778 C C . ALA A 1 98 ? 6.442 -0.872 -0.978 1.00 94.12 98 ALA A C 1
ATOM 780 O O . ALA A 1 98 ? 6.240 -0.698 0.226 1.00 94.12 98 ALA A O 1
ATOM 781 N N . GLY A 1 99 ? 5.445 -1.167 -1.816 1.00 92.81 99 GLY A N 1
ATOM 782 C CA . GLY A 1 99 ? 4.054 -1.338 -1.394 1.00 92.81 99 GLY A CA 1
ATOM 783 C C . GLY A 1 99 ? 3.864 -2.508 -0.419 1.00 92.81 99 GLY A C 1
ATOM 784 O O . GLY A 1 99 ? 3.122 -2.388 0.558 1.00 92.81 99 GLY A O 1
ATOM 785 N N . GLY A 1 100 ? 4.577 -3.619 -0.622 1.00 90.00 100 GLY A N 1
ATOM 786 C CA . GLY A 1 100 ? 4.610 -4.746 0.312 1.00 90.00 100 GLY A CA 1
ATOM 787 C C . GLY A 1 100 ? 5.203 -4.366 1.672 1.00 90.00 100 GLY A C 1
ATOM 788 O O . GLY A 1 100 ? 4.612 -4.670 2.711 1.00 90.00 100 GLY A O 1
ATOM 789 N N . LEU A 1 101 ? 6.318 -3.628 1.682 1.00 94.12 101 LEU A N 1
ATOM 790 C CA . LEU A 1 101 ? 6.921 -3.095 2.909 1.00 94.12 101 LEU A CA 1
ATOM 791 C C . LEU A 1 101 ? 5.964 -2.168 3.664 1.00 94.12 101 LEU A C 1
ATOM 793 O O . LEU A 1 101 ? 5.842 -2.284 4.885 1.00 94.12 101 LEU A O 1
ATOM 797 N N . ALA A 1 102 ? 5.225 -1.310 2.958 1.00 92.19 102 ALA A N 1
ATOM 798 C CA . ALA A 1 102 ? 4.200 -0.470 3.571 1.00 92.19 102 ALA A CA 1
ATOM 799 C C . ALA A 1 102 ? 3.143 -1.294 4.316 1.00 92.19 102 ALA A C 1
ATOM 801 O O . ALA A 1 102 ? 2.797 -0.973 5.451 1.00 92.19 102 ALA A O 1
ATOM 802 N N . LEU A 1 103 ? 2.650 -2.385 3.725 1.00 87.25 103 LEU A N 1
ATOM 803 C CA . LEU A 1 103 ? 1.669 -3.267 4.367 1.00 87.25 103 LEU A CA 1
ATOM 804 C C . LEU A 1 103 ? 2.221 -3.938 5.632 1.00 87.25 103 LEU A C 1
ATOM 806 O O . LEU A 1 103 ? 1.508 -4.025 6.634 1.00 87.25 103 LEU A O 1
ATOM 810 N N . ILE A 1 104 ? 3.487 -4.361 5.615 1.00 88.81 104 ILE A N 1
ATOM 811 C CA . ILE A 1 104 ? 4.153 -4.946 6.788 1.00 88.81 104 ILE A CA 1
ATOM 812 C C . ILE A 1 104 ? 4.271 -3.902 7.905 1.00 88.81 104 ILE A C 1
ATOM 814 O O . ILE A 1 104 ? 3.877 -4.163 9.044 1.00 88.81 104 ILE A O 1
ATOM 818 N N . ILE A 1 105 ? 4.747 -2.697 7.584 1.00 88.31 105 ILE A N 1
ATOM 819 C CA . ILE A 1 105 ? 4.865 -1.590 8.546 1.00 88.31 105 ILE A CA 1
ATOM 820 C C . ILE A 1 105 ? 3.488 -1.230 9.115 1.00 88.31 105 ILE A C 1
ATOM 822 O O . ILE A 1 105 ? 3.336 -1.078 10.330 1.00 88.31 105 ILE A O 1
ATOM 826 N N . PHE A 1 106 ? 2.463 -1.160 8.262 1.00 86.12 106 PHE A N 1
ATOM 827 C CA . PHE A 1 106 ? 1.086 -0.925 8.684 1.00 86.12 106 PHE A CA 1
ATOM 828 C C . PHE A 1 106 ? 0.608 -1.990 9.675 1.00 86.12 106 PHE A C 1
ATOM 830 O O . PHE A 1 106 ? 0.023 -1.644 10.702 1.00 86.12 106 PHE A O 1
ATOM 837 N N . TYR A 1 107 ? 0.887 -3.269 9.411 1.00 83.44 107 TYR A N 1
ATOM 838 C CA . TYR A 1 107 ? 0.520 -4.364 10.306 1.00 83.44 107 TYR A CA 1
ATOM 839 C C . TYR A 1 107 ? 1.187 -4.233 11.682 1.00 83.44 107 TYR A C 1
ATOM 841 O O . TYR A 1 107 ? 0.516 -4.385 12.707 1.00 83.44 107 TYR A O 1
ATOM 849 N N . PHE A 1 108 ? 2.474 -3.877 11.735 1.00 85.25 108 PHE A N 1
ATOM 850 C CA . PHE A 1 108 ? 3.175 -3.630 13.000 1.00 85.25 108 PHE A CA 1
ATOM 851 C C . PHE A 1 108 ? 2.575 -2.456 13.781 1.00 85.25 108 PHE A C 1
ATOM 853 O O . PHE A 1 108 ? 2.317 -2.582 14.982 1.00 85.25 108 PHE A O 1
ATOM 860 N N . ILE A 1 109 ? 2.296 -1.335 13.108 1.00 82.69 109 ILE A N 1
ATOM 861 C CA . ILE A 1 109 ? 1.678 -0.154 13.729 1.00 82.69 109 ILE A CA 1
ATOM 862 C C . ILE A 1 109 ? 0.280 -0.494 14.257 1.00 82.69 109 ILE A C 1
ATOM 864 O O . ILE A 1 109 ? -0.037 -0.191 15.410 1.00 82.69 109 ILE A O 1
ATOM 868 N N . ALA A 1 110 ? -0.542 -1.162 13.446 1.00 78.38 110 ALA A N 1
ATOM 869 C CA . ALA A 1 110 ? -1.889 -1.576 13.824 1.00 78.38 110 ALA A CA 1
ATOM 870 C C . ALA A 1 110 ? -1.869 -2.537 15.025 1.00 78.38 110 ALA A C 1
ATOM 872 O O . ALA A 1 110 ? -2.651 -2.379 15.966 1.00 78.38 110 ALA A O 1
ATOM 873 N N . THR A 1 111 ? -0.928 -3.483 15.045 1.00 74.50 111 THR A N 1
ATOM 874 C CA . THR A 1 111 ? -0.764 -4.439 16.150 1.00 74.50 111 THR A CA 1
ATOM 875 C C . THR A 1 111 ? -0.337 -3.738 17.441 1.00 74.50 111 THR A C 1
ATOM 877 O O . THR A 1 111 ? -0.885 -4.028 18.506 1.00 74.50 111 THR A O 1
ATOM 880 N N . LYS A 1 112 ? 0.585 -2.769 17.370 1.00 74.88 112 LYS A N 1
ATOM 881 C CA . LYS A 1 112 ? 1.044 -2.009 18.546 1.00 74.88 112 LYS A CA 1
ATOM 882 C C . LYS A 1 112 ? -0.084 -1.177 19.166 1.00 74.88 112 LYS A C 1
ATOM 884 O O . LYS A 1 112 ? -0.318 -1.269 20.367 1.00 74.88 112 LYS A O 1
ATOM 889 N N . LYS A 1 113 ? -0.848 -0.458 18.337 1.00 70.94 113 LYS A N 1
ATOM 890 C CA . LYS A 1 113 ? -2.008 0.348 18.773 1.00 70.94 113 LYS A CA 1
ATOM 891 C C . LYS A 1 113 ? -3.123 -0.490 19.410 1.00 70.94 113 LYS A C 1
ATOM 893 O O . LYS A 1 113 ? -3.916 0.020 20.201 1.00 70.94 113 LYS A O 1
ATOM 898 N N . THR A 1 114 ? -3.193 -1.771 19.046 1.00 65.88 114 THR A N 1
ATOM 899 C CA . THR A 1 114 ? -4.137 -2.737 19.625 1.00 65.88 114 THR A CA 1
ATOM 900 C C . THR A 1 114 ? -3.713 -3.177 21.025 1.00 65.88 114 THR A C 1
ATOM 902 O O . THR A 1 114 ? -4.572 -3.338 21.886 1.00 65.88 114 THR A O 1
ATOM 905 N N . LYS A 1 115 ? -2.408 -3.367 21.266 1.00 61.88 115 LYS A N 1
ATOM 906 C CA . LYS A 1 115 ? -1.881 -3.741 22.589 1.00 61.88 115 LYS A CA 1
ATOM 907 C C . LYS A 1 115 ? -2.013 -2.602 23.600 1.00 61.88 115 LYS A C 1
ATOM 909 O O . LYS A 1 115 ? -2.514 -2.828 24.690 1.00 61.88 115 LYS A O 1
ATOM 914 N N . GLU A 1 116 ? -1.689 -1.379 23.194 1.00 61.34 116 GLU A N 1
ATOM 915 C CA . GLU A 1 116 ? -1.807 -0.182 24.043 1.00 61.34 116 GLU A CA 1
ATOM 916 C C . GLU A 1 116 ? -3.256 0.065 24.510 1.00 61.34 116 GLU A C 1
ATOM 918 O O . GLU A 1 116 ? -3.502 0.386 25.665 1.00 61.34 116 GLU A O 1
ATOM 923 N N . ASN A 1 117 ? -4.251 -0.182 23.649 1.00 59.34 117 ASN A N 1
ATOM 924 C CA . ASN A 1 117 ? -5.666 -0.089 24.039 1.00 59.34 117 ASN A CA 1
ATOM 925 C C . ASN A 1 117 ? -6.135 -1.186 25.010 1.00 59.34 117 ASN A C 1
ATOM 927 O O . ASN A 1 117 ? -7.219 -1.047 25.580 1.00 59.34 117 ASN A O 1
ATOM 931 N N . LYS A 1 118 ? -5.384 -2.286 25.156 1.00 54.84 118 LYS A N 1
ATOM 932 C CA . LYS A 1 118 ? -5.683 -3.325 26.151 1.00 54.84 118 LYS A CA 1
ATOM 933 C C . LYS A 1 118 ? -5.123 -2.962 27.524 1.00 54.84 118 LYS A C 1
ATOM 935 O O . LYS A 1 118 ? -5.826 -3.164 28.499 1.00 54.84 118 LYS A O 1
ATOM 940 N N . GLU A 1 119 ? -3.934 -2.367 27.584 1.00 55.34 119 GLU A N 1
ATOM 941 C CA . GLU A 1 119 ? -3.294 -1.953 28.845 1.00 55.34 119 GLU A CA 1
ATOM 942 C C . GLU A 1 119 ? -4.009 -0.775 29.527 1.00 55.34 119 GLU A C 1
ATOM 944 O O . GLU A 1 119 ? -3.968 -0.656 30.739 1.00 55.34 119 GLU A O 1
ATOM 949 N N . ILE A 1 120 ? -4.714 0.078 28.774 1.00 56.81 120 ILE A N 1
ATOM 950 C CA . ILE A 1 120 ? -5.506 1.190 29.341 1.00 56.81 120 ILE A CA 1
ATOM 951 C C . ILE A 1 120 ? -6.849 0.700 29.938 1.00 56.81 120 ILE A C 1
ATOM 953 O O . ILE A 1 120 ? -7.563 1.469 30.579 1.00 56.81 120 ILE A O 1
ATOM 957 N N . GLN A 1 121 ? -7.229 -0.563 29.706 1.00 51.44 121 GLN A N 1
ATOM 958 C CA . GLN A 1 121 ? -8.482 -1.150 30.203 1.00 51.44 121 GLN A CA 1
ATOM 959 C C . GLN A 1 121 ? -8.297 -2.122 31.382 1.00 51.44 121 GLN A C 1
ATOM 961 O O . GLN A 1 121 ? -9.308 -2.617 31.884 1.00 51.44 121 GLN A O 1
ATOM 966 N N . GLU A 1 122 ? -7.0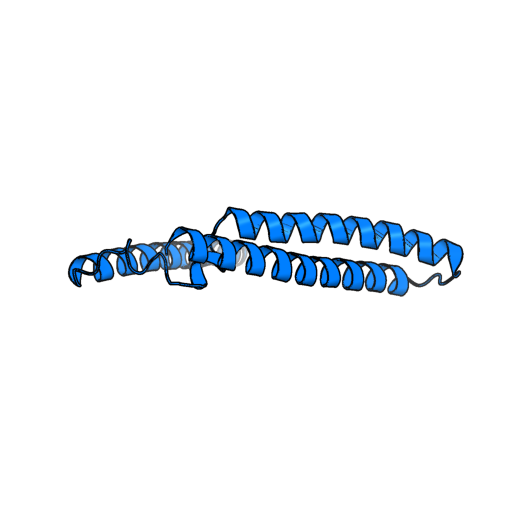58 -2.384 31.811 1.00 46.19 122 GLU A N 1
ATOM 967 C CA . GLU A 1 122 ? -6.716 -3.098 33.057 1.00 46.19 122 GLU A CA 1
ATOM 968 C C . GLU A 1 122 ? -6.365 -2.102 34.171 1.00 46.19 122 GLU A C 1
ATOM 970 O O . GLU A 1 122 ? -6.753 -2.375 35.330 1.00 46.19 122 GLU A O 1
#

Foldseek 3Di:
DDPVVVVVCCVVVVVVVVVVVVVVVVVVVVVVCVVVVNDVVVVVLPDPVVLVVVPVLVVLLVVLLVVLLVVLQVVQVVCCVPVVPPDCVSSVVSSVVSSVVSVVVSVVVSVVVSVVSVVVVD